Protein AF-A0A2E8XWN3-F1 (afdb_monomer)

Secondary structure (DSSP, 8-state):
-HHHHHHHHHHHHHHHHHHHHHHHHHHHHHHHHHHHHHHHHHHHHHHHTTSEEEETTTEEEEE-SSEEEEE-SSEEEEEESS-TTSEEEEEE-

Mean predicted aligned error: 12.02 Å

Solvent-accessible surface area (backbone atoms only — not comparable to full-atom values): 5096 Å² total; per-residue (Å²): 110,72,68,60,50,52,52,51,53,50,52,52,51,53,52,51,51,50,52,53,51,50,51,52,53,50,52,52,51,53,47,52,53,51,52,52,51,51,50,51,54,51,52,53,49,31,39,75,73,68,30,33,47,80,48,91,88,65,32,37,39,38,52,54,98,60,34,35,36,40,34,46,90,59,38,37,39,34,26,34,62,91,45,70,91,44,77,76,42,78,46,77,117

pLDDT: mean 80.8, std 7.74, range [63.97, 94.5]

Structure (mmCIF, N/CA/C/O backbone):
data_AF-A0A2E8XWN3-F1
#
_entry.id   AF-A0A2E8XWN3-F1
#
loop_
_atom_site.group_PDB
_atom_site.id
_atom_site.type_symbol
_atom_site.label_atom_id
_atom_site.label_alt_id
_atom_site.label_comp_id
_atom_site.label_asym_id
_atom_site.label_entity_id
_atom_site.label_seq_id
_atom_site.pdbx_PDB_ins_code
_atom_site.Cartn_x
_atom_site.Cartn_y
_atom_site.Cartn_z
_atom_site.occupancy
_atom_site.B_iso_or_equiv
_atom_site.auth_seq_id
_atom_site.auth_comp_id
_atom_site.auth_asym_id
_atom_site.auth_atom_id
_atom_site.pdbx_PDB_model_num
ATOM 1 N N . MET A 1 1 ? 27.406 0.401 -48.093 1.00 66.62 1 MET A N 1
ATOM 2 C CA . MET A 1 1 ? 26.977 1.617 -47.357 1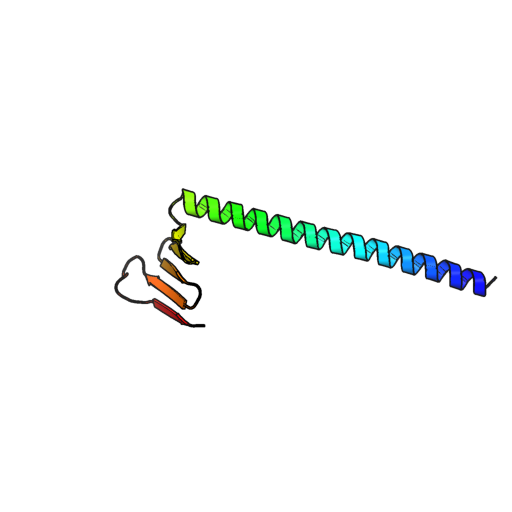.00 66.62 1 MET A CA 1
ATOM 3 C C . MET A 1 1 ? 25.586 1.521 -46.726 1.00 66.62 1 MET A C 1
ATOM 5 O O . MET A 1 1 ? 25.460 1.827 -45.548 1.00 66.62 1 MET A O 1
ATOM 9 N N . TYR A 1 2 ? 24.528 1.145 -47.460 1.00 81.88 2 TYR A N 1
ATOM 10 C CA . TYR A 1 2 ? 23.158 1.134 -46.910 1.00 81.88 2 TYR A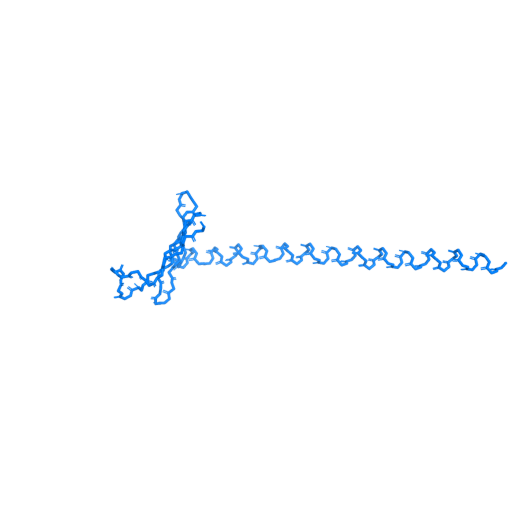 CA 1
ATOM 11 C C . TYR A 1 2 ? 22.948 0.080 -45.806 1.00 81.88 2 TYR A C 1
ATOM 13 O O . TYR A 1 2 ? 22.290 0.338 -44.801 1.00 81.88 2 TYR A O 1
ATOM 21 N N . ARG A 1 3 ? 23.564 -1.099 -45.954 1.00 84.06 3 ARG A N 1
ATOM 22 C CA . ARG A 1 3 ? 23.479 -2.187 -44.970 1.00 84.06 3 ARG A CA 1
ATOM 23 C C . ARG A 1 3 ? 24.191 -1.828 -43.664 1.00 84.06 3 ARG A C 1
ATOM 25 O O . ARG A 1 3 ? 23.658 -2.080 -42.591 1.00 84.06 3 ARG A O 1
ATOM 32 N N . GLU A 1 4 ? 25.360 -1.205 -43.755 1.00 85.69 4 GLU A N 1
ATOM 33 C CA . GLU A 1 4 ? 26.137 -0.733 -42.607 1.00 85.69 4 GLU A CA 1
ATOM 34 C C . GLU A 1 4 ? 25.410 0.404 -41.876 1.00 85.69 4 GLU A C 1
ATOM 36 O O . GLU A 1 4 ? 25.406 0.433 -40.648 1.00 85.69 4 GLU A O 1
ATOM 41 N N . PHE A 1 5 ? 24.722 1.285 -42.611 1.00 89.69 5 PHE A N 1
ATOM 42 C CA . PHE A 1 5 ? 23.893 2.341 -42.028 1.00 89.69 5 PHE A CA 1
ATOM 43 C C . PHE A 1 5 ? 22.697 1.782 -41.242 1.00 89.69 5 PHE A C 1
ATOM 45 O O . PHE A 1 5 ? 22.449 2.225 -40.123 1.00 89.69 5 PHE A O 1
ATOM 52 N N . ILE A 1 6 ? 22.000 0.772 -41.777 1.00 88.44 6 ILE A N 1
ATOM 53 C CA . ILE A 1 6 ? 20.898 0.094 -41.069 1.00 88.44 6 ILE A CA 1
ATOM 54 C C . ILE A 1 6 ? 21.398 -0.581 -39.790 1.00 88.44 6 ILE A C 1
ATOM 56 O O . ILE A 1 6 ? 20.756 -0.487 -38.744 1.00 88.44 6 ILE A O 1
ATOM 60 N N . ILE A 1 7 ? 22.551 -1.253 -39.858 1.00 89.44 7 ILE A N 1
ATOM 61 C CA . ILE A 1 7 ? 23.149 -1.904 -38.688 1.00 89.44 7 ILE A CA 1
ATOM 62 C C . ILE A 1 7 ? 23.481 -0.854 -37.621 1.00 89.44 7 ILE A C 1
ATOM 64 O O . ILE A 1 7 ? 23.110 -1.021 -36.461 1.00 89.44 7 ILE A O 1
ATOM 68 N N . LEU A 1 8 ? 24.110 0.257 -38.012 1.00 92.25 8 LEU A N 1
ATOM 69 C CA . LEU A 1 8 ? 24.466 1.331 -37.089 1.00 92.25 8 LEU A CA 1
ATOM 70 C C . LEU A 1 8 ? 23.224 1.982 -36.460 1.00 92.25 8 LEU A C 1
ATOM 72 O O . LEU A 1 8 ? 23.175 2.148 -35.242 1.00 92.25 8 LEU A O 1
ATOM 76 N N . SER A 1 9 ? 22.200 2.307 -37.257 1.00 90.75 9 SER A N 1
ATOM 77 C CA . SER A 1 9 ? 20.981 2.931 -36.732 1.00 90.75 9 SER A CA 1
ATOM 78 C C . SER A 1 9 ? 20.229 1.990 -35.790 1.00 90.75 9 SER A C 1
ATOM 80 O O . SER A 1 9 ? 19.720 2.432 -34.764 1.00 90.75 9 SER A O 1
ATOM 82 N N . SER A 1 10 ? 20.200 0.689 -36.091 1.00 89.50 10 SER A N 1
ATOM 83 C CA . SER A 1 10 ? 19.574 -0.319 -35.234 1.00 89.50 10 SER A CA 1
ATOM 84 C C . SER A 1 10 ? 20.264 -0.412 -33.870 1.00 89.50 10 SER A C 1
ATOM 86 O O . SER A 1 10 ? 19.591 -0.375 -32.840 1.00 89.50 10 SER A O 1
ATOM 88 N N . VAL A 1 11 ? 21.601 -0.437 -33.842 1.00 92.06 11 VAL A N 1
ATOM 89 C CA . VAL A 1 11 ? 22.373 -0.459 -32.588 1.00 92.06 11 VAL A CA 1
ATOM 90 C C . VAL A 1 11 ? 22.144 0.817 -31.772 1.00 92.06 11 VAL A C 1
ATOM 92 O O . VAL A 1 11 ? 21.952 0.750 -30.557 1.00 92.06 11 VAL A O 1
ATOM 95 N N . ILE A 1 12 ? 22.098 1.982 -32.422 1.00 94.12 12 ILE A N 1
ATOM 96 C CA . ILE A 1 12 ? 21.835 3.256 -31.737 1.00 94.12 12 ILE A CA 1
ATOM 97 C C . ILE A 1 12 ? 20.431 3.261 -31.120 1.00 94.12 12 ILE A C 1
ATOM 99 O O . ILE A 1 12 ? 20.274 3.609 -29.953 1.00 94.12 12 ILE A O 1
ATOM 103 N N . VAL A 1 13 ? 19.409 2.820 -31.855 1.00 93.81 13 VAL A N 1
ATOM 104 C CA . VAL A 1 13 ? 18.033 2.766 -31.336 1.00 93.81 13 VAL A CA 1
ATOM 105 C C . VAL A 1 13 ? 17.920 1.786 -30.165 1.00 93.81 13 VAL A C 1
ATOM 107 O O . VAL A 1 13 ? 17.313 2.119 -29.147 1.00 93.81 13 VAL A O 1
ATOM 110 N N . LEU A 1 14 ? 18.546 0.609 -30.261 1.00 92.31 14 LEU A N 1
ATOM 111 C CA . LEU A 1 14 ? 18.538 -0.387 -29.186 1.00 92.31 14 LEU A CA 1
ATOM 112 C C . LEU A 1 14 ? 19.240 0.116 -27.919 1.00 92.31 14 LEU A C 1
ATOM 114 O O . LEU A 1 14 ? 18.735 -0.085 -26.813 1.00 92.31 14 LEU A O 1
ATOM 118 N N . THR A 1 15 ? 20.377 0.797 -28.062 1.00 92.19 15 THR A N 1
ATOM 119 C CA . THR A 1 15 ? 21.107 1.358 -26.914 1.00 92.19 15 THR A CA 1
ATOM 120 C C . THR A 1 15 ? 20.343 2.510 -26.263 1.00 92.19 15 THR A C 1
ATOM 122 O O . THR A 1 15 ? 20.267 2.562 -25.032 1.00 92.19 15 THR A O 1
ATOM 125 N N . LEU A 1 16 ? 19.697 3.382 -27.048 1.00 93.00 16 LEU A N 1
ATOM 126 C CA . LEU A 1 16 ? 18.833 4.438 -26.512 1.00 93.00 16 LEU A CA 1
ATOM 127 C C . LEU A 1 16 ? 17.644 3.851 -25.745 1.00 93.00 16 LEU A C 1
ATOM 129 O O . LEU A 1 16 ? 17.363 4.267 -24.620 1.00 93.00 16 LEU A O 1
ATOM 133 N N . PHE A 1 17 ? 16.982 2.850 -26.332 1.00 94.50 17 PHE A N 1
ATOM 134 C CA . PHE A 1 17 ? 15.850 2.170 -25.713 1.00 94.50 17 PHE A CA 1
ATOM 135 C C . PHE A 1 17 ? 16.245 1.527 -24.381 1.00 94.50 17 PHE A C 1
ATOM 137 O O . PHE A 1 17 ? 15.596 1.773 -23.367 1.00 94.50 17 PHE A O 1
ATOM 144 N N . MET A 1 18 ? 17.348 0.771 -24.354 1.00 93.50 18 MET A N 1
ATOM 145 C CA . MET A 1 18 ? 17.856 0.155 -23.124 1.00 93.50 18 MET A CA 1
ATOM 146 C C . MET A 1 18 ? 18.230 1.195 -22.064 1.00 93.50 18 MET A C 1
ATOM 148 O O . MET A 1 18 ? 17.943 0.999 -20.884 1.00 93.50 18 MET A O 1
ATOM 152 N N . THR A 1 19 ? 18.819 2.322 -22.468 1.00 93.12 19 THR A N 1
ATOM 153 C CA . THR A 1 19 ? 19.196 3.405 -21.546 1.00 93.12 19 THR A CA 1
ATOM 154 C C . THR A 1 19 ? 17.966 4.031 -20.888 1.00 93.12 19 THR A C 1
ATOM 156 O O . THR A 1 19 ? 17.919 4.164 -19.664 1.00 93.12 19 THR A O 1
ATOM 159 N N . ILE A 1 20 ? 16.943 4.369 -21.679 1.00 92.25 20 ILE A N 1
ATOM 160 C CA . ILE A 1 20 ? 15.687 4.938 -21.169 1.00 92.25 20 ILE A CA 1
ATOM 161 C C . ILE A 1 20 ? 14.958 3.915 -20.294 1.00 92.25 20 ILE A C 1
ATOM 163 O O . ILE A 1 20 ? 14.524 4.245 -19.192 1.00 92.25 20 ILE A O 1
ATOM 167 N N . HIS A 1 21 ? 14.863 2.665 -20.748 1.00 92.69 21 HIS A N 1
ATOM 168 C CA . HIS A 1 21 ? 14.220 1.592 -20.000 1.00 92.69 21 HIS A CA 1
ATOM 169 C C . HIS A 1 21 ? 14.873 1.384 -18.627 1.00 92.69 21 HIS A C 1
ATOM 171 O O . HIS A 1 21 ? 14.179 1.337 -17.610 1.00 92.69 21 HIS A O 1
ATOM 177 N N . ASN A 1 22 ? 16.205 1.311 -18.572 1.00 91.44 22 ASN A N 1
ATOM 178 C CA . ASN A 1 22 ? 16.928 1.109 -17.318 1.00 91.44 22 ASN A CA 1
ATOM 179 C C . ASN A 1 22 ? 16.773 2.299 -16.370 1.00 91.44 22 ASN A C 1
ATOM 181 O O . ASN A 1 22 ? 16.529 2.091 -15.181 1.00 91.44 22 ASN A O 1
ATOM 185 N N . LYS A 1 23 ? 16.827 3.530 -16.893 1.00 92.06 23 LYS A N 1
ATOM 186 C CA . LYS A 1 23 ? 16.567 4.737 -16.101 1.00 92.06 23 LYS A CA 1
ATOM 187 C C . LYS A 1 23 ? 15.155 4.723 -15.513 1.00 92.06 23 LYS A C 1
ATOM 189 O O . LYS A 1 23 ? 14.992 4.928 -14.316 1.00 92.06 23 LYS A O 1
ATOM 194 N N . ASN A 1 24 ? 14.143 4.403 -16.318 1.00 89.44 2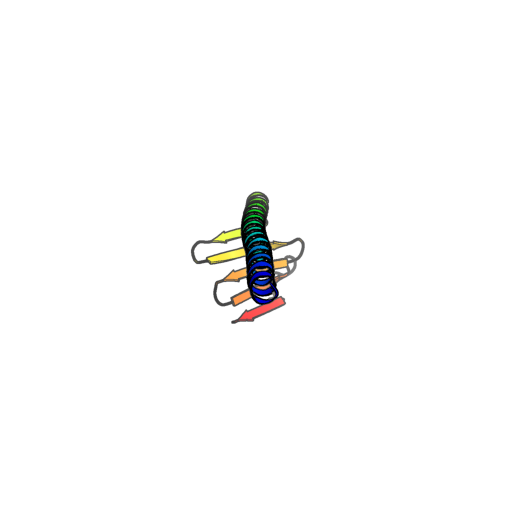4 ASN A N 1
ATOM 195 C CA . ASN A 1 24 ? 12.756 4.338 -15.855 1.00 89.44 24 ASN A CA 1
ATOM 196 C C . ASN A 1 24 ? 12.556 3.245 -14.800 1.00 89.44 24 ASN A C 1
ATOM 198 O O . ASN A 1 24 ? 11.899 3.476 -13.788 1.00 89.44 24 ASN A O 1
ATOM 202 N N . LYS A 1 25 ? 13.155 2.065 -14.995 1.00 89.94 25 LYS A N 1
ATOM 203 C CA . LYS A 1 25 ? 13.110 0.980 -14.008 1.00 89.94 25 LYS A CA 1
ATOM 204 C C . LYS A 1 25 ? 13.712 1.416 -12.669 1.00 89.94 25 LYS A C 1
ATOM 206 O O . LYS A 1 25 ? 13.138 1.120 -11.623 1.00 89.94 25 LYS A O 1
ATOM 211 N N . GLN A 1 26 ? 14.833 2.133 -12.703 1.00 87.06 26 GLN A N 1
ATOM 212 C CA . GLN A 1 26 ? 15.489 2.653 -11.506 1.00 87.06 26 GLN A CA 1
ATOM 213 C C . GLN A 1 26 ? 14.643 3.727 -10.807 1.00 87.06 26 GLN A C 1
ATOM 215 O O . GLN A 1 26 ? 14.489 3.679 -9.590 1.00 87.06 26 GLN A O 1
ATOM 220 N N . GLU A 1 27 ? 14.038 4.651 -11.556 1.00 83.56 27 GLU A N 1
ATOM 221 C CA . GLU A 1 27 ? 13.120 5.659 -11.006 1.00 83.56 27 GLU A CA 1
ATOM 222 C C . GLU A 1 27 ? 11.893 5.018 -10.341 1.00 83.56 27 GLU A C 1
ATOM 224 O O . GLU A 1 27 ? 11.510 5.413 -9.242 1.00 83.56 27 GLU A O 1
ATOM 229 N N . ILE A 1 28 ? 11.318 3.972 -10.943 1.00 85.88 28 ILE A N 1
ATOM 230 C CA . ILE A 1 28 ? 10.203 3.220 -10.345 1.00 85.88 28 ILE A CA 1
ATOM 231 C C . ILE A 1 28 ? 10.639 2.544 -9.040 1.00 85.88 28 ILE A C 1
ATOM 233 O O . ILE A 1 28 ? 9.928 2.615 -8.039 1.00 85.88 28 ILE A O 1
ATOM 237 N N . GLN A 1 29 ? 11.813 1.910 -9.019 1.00 84.62 29 GLN A N 1
ATOM 238 C CA . GLN A 1 29 ? 12.346 1.295 -7.800 1.00 84.62 29 GLN A CA 1
ATOM 239 C C . GLN A 1 29 ? 12.577 2.336 -6.700 1.00 84.62 29 GLN A C 1
ATOM 241 O O . GLN A 1 29 ? 12.139 2.131 -5.571 1.00 84.62 29 GLN A O 1
ATOM 246 N N . ASN A 1 30 ? 13.186 3.473 -7.040 1.00 83.25 30 ASN A N 1
ATOM 247 C CA . ASN A 1 30 ? 13.411 4.581 -6.114 1.00 83.25 30 ASN A CA 1
ATOM 248 C C . ASN A 1 30 ? 12.099 5.210 -5.619 1.00 83.25 30 ASN A C 1
ATOM 250 O O . ASN A 1 30 ? 12.005 5.643 -4.473 1.00 83.25 30 ASN A O 1
ATOM 254 N N . SER A 1 31 ? 11.074 5.274 -6.468 1.00 76.56 31 SER A N 1
ATOM 255 C CA . SER A 1 31 ? 9.743 5.743 -6.083 1.00 76.56 31 SER A CA 1
ATOM 256 C C . SER A 1 31 ? 9.100 4.791 -5.076 1.00 76.56 31 SER A C 1
ATOM 258 O O . SER A 1 31 ? 8.635 5.232 -4.026 1.00 76.56 31 SER A O 1
ATOM 260 N N . ASN A 1 32 ? 9.160 3.482 -5.333 1.00 73.31 32 ASN A N 1
ATOM 261 C CA . ASN A 1 32 ? 8.618 2.469 -4.430 1.00 73.31 32 ASN A CA 1
ATOM 262 C C . ASN A 1 32 ? 9.312 2.477 -3.063 1.00 73.31 32 ASN A C 1
ATOM 264 O O . ASN A 1 32 ? 8.630 2.394 -2.043 1.00 73.31 32 ASN A O 1
ATOM 268 N N . THR A 1 33 ? 10.640 2.626 -3.024 1.00 77.88 33 THR A N 1
ATOM 269 C CA . THR A 1 33 ? 11.381 2.722 -1.756 1.00 77.88 33 THR A CA 1
ATOM 270 C C . THR A 1 33 ? 11.070 4.014 -1.004 1.00 77.88 33 THR A C 1
ATOM 272 O O . THR A 1 33 ? 10.896 3.997 0.211 1.00 77.88 33 THR A O 1
ATOM 275 N N . ARG A 1 34 ? 10.925 5.149 -1.696 1.00 77.75 34 ARG A N 1
ATOM 276 C CA . ARG A 1 34 ? 10.498 6.405 -1.054 1.00 77.75 34 ARG A CA 1
ATOM 277 C C . ARG A 1 34 ? 9.083 6.310 -0.492 1.00 77.75 34 ARG A C 1
ATOM 279 O O . ARG A 1 34 ? 8.848 6.780 0.616 1.00 77.75 34 ARG A O 1
ATOM 286 N N . LEU A 1 35 ? 8.159 5.685 -1.220 1.00 74.25 35 LEU A N 1
ATOM 287 C CA . LEU A 1 35 ? 6.787 5.466 -0.759 1.00 74.25 35 LEU A CA 1
ATOM 288 C C . LEU A 1 35 ? 6.733 4.532 0.454 1.00 74.25 35 LEU A C 1
ATOM 290 O O . LEU A 1 35 ? 5.962 4.792 1.375 1.00 74.25 35 LEU A O 1
ATOM 294 N N . SER A 1 36 ? 7.544 3.469 0.488 1.00 72.38 36 SER A N 1
ATOM 295 C CA . SER A 1 36 ? 7.607 2.592 1.662 1.00 72.38 36 SER A CA 1
ATOM 296 C C . SER A 1 36 ? 8.144 3.331 2.885 1.00 72.38 36 SER A C 1
ATOM 298 O O . SER A 1 36 ? 7.540 3.239 3.947 1.00 72.38 36 SER A O 1
ATOM 300 N N . ILE A 1 37 ? 9.203 4.132 2.719 1.00 75.44 37 ILE A N 1
ATOM 301 C CA . ILE A 1 37 ? 9.763 4.958 3.799 1.00 75.44 37 ILE A CA 1
ATOM 302 C C . ILE A 1 37 ? 8.733 5.986 4.288 1.00 75.44 37 ILE A C 1
ATOM 304 O O . ILE A 1 37 ? 8.560 6.161 5.488 1.00 75.44 37 ILE A O 1
ATOM 308 N N . GLN A 1 38 ? 8.007 6.653 3.385 1.00 70.19 38 GLN A N 1
ATOM 309 C CA . GLN A 1 38 ? 6.958 7.602 3.775 1.00 70.19 38 GLN A CA 1
ATOM 310 C C . GLN A 1 38 ? 5.830 6.936 4.568 1.00 70.19 38 GLN A C 1
ATOM 312 O O . GLN A 1 38 ? 5.359 7.513 5.546 1.00 70.19 38 GLN A O 1
ATOM 317 N N . ARG A 1 39 ? 5.409 5.728 4.172 1.00 73.94 39 ARG A N 1
ATOM 318 C CA . ARG A 1 39 ? 4.406 4.951 4.915 1.00 73.94 39 ARG A CA 1
ATOM 319 C C . ARG A 1 39 ? 4.904 4.579 6.303 1.00 73.94 39 ARG A C 1
ATOM 321 O O . ARG A 1 39 ? 4.168 4.760 7.260 1.00 73.94 39 ARG A O 1
ATOM 328 N N . GLU A 1 40 ? 6.143 4.113 6.408 1.00 71.19 40 GLU A N 1
ATOM 329 C CA . GLU A 1 40 ? 6.758 3.762 7.688 1.00 71.19 40 GLU A CA 1
ATOM 330 C C . GLU A 1 40 ? 6.828 4.975 8.622 1.00 71.19 40 GLU A C 1
ATOM 332 O O . GLU A 1 40 ? 6.356 4.903 9.750 1.00 71.19 40 GLU A O 1
ATOM 337 N N . VAL A 1 41 ? 7.299 6.123 8.126 1.00 74.56 41 VAL A N 1
ATOM 338 C CA . VAL A 1 41 ? 7.342 7.375 8.899 1.00 74.56 41 VAL A CA 1
ATOM 339 C C . VAL A 1 41 ? 5.942 7.811 9.338 1.00 74.56 41 VAL A C 1
ATOM 341 O O . VAL A 1 41 ? 5.760 8.234 10.477 1.00 74.56 41 VAL A O 1
ATOM 344 N N . GLN A 1 42 ? 4.944 7.706 8.458 1.00 68.25 42 GLN A N 1
ATOM 345 C CA . GLN A 1 42 ? 3.564 8.055 8.789 1.00 68.25 42 GLN A CA 1
ATOM 346 C C . GLN A 1 42 ? 2.975 7.118 9.852 1.00 68.25 42 GLN A C 1
ATOM 348 O O . GLN A 1 42 ? 2.329 7.592 10.784 1.00 68.25 42 GLN A O 1
ATOM 353 N N . GLU A 1 43 ? 3.209 5.810 9.743 1.00 72.31 43 GLU A N 1
ATOM 354 C CA . GLU A 1 43 ? 2.803 4.843 10.766 1.00 72.31 43 GLU A CA 1
ATOM 355 C C . GLU A 1 43 ? 3.461 5.152 12.115 1.00 72.31 43 GLU A C 1
ATOM 357 O O . GLU A 1 43 ? 2.776 5.167 13.135 1.00 72.31 43 GLU A O 1
ATOM 362 N N . ASP A 1 44 ? 4.755 5.470 12.118 1.00 71.81 44 ASP A N 1
ATOM 363 C CA . ASP A 1 44 ? 5.511 5.816 13.323 1.00 71.81 44 ASP A CA 1
ATOM 364 C C . ASP A 1 44 ? 4.976 7.078 14.013 1.00 71.81 44 ASP A C 1
ATOM 366 O O . ASP A 1 44 ? 4.870 7.128 15.241 1.00 71.81 44 ASP A O 1
ATOM 370 N N . ILE A 1 45 ? 4.611 8.102 13.233 1.00 73.00 45 ILE A N 1
ATOM 371 C CA . ILE A 1 45 ? 3.991 9.331 13.749 1.00 73.00 45 ILE A CA 1
ATOM 372 C C . ILE A 1 45 ? 2.639 9.008 14.386 1.00 73.00 45 ILE A C 1
ATOM 374 O O . ILE A 1 45 ? 2.398 9.390 15.530 1.00 73.00 45 ILE A O 1
ATOM 378 N N . LEU A 1 46 ? 1.786 8.244 13.698 1.00 71.81 46 LEU A N 1
ATOM 379 C CA . LEU A 1 46 ? 0.473 7.872 14.224 1.00 71.81 46 LEU A CA 1
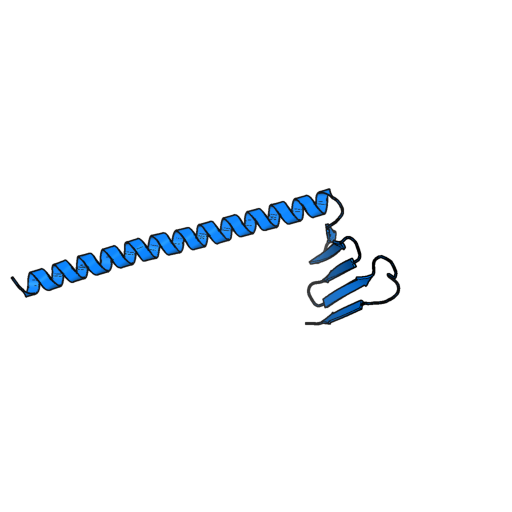ATOM 380 C C . LEU A 1 46 ? 0.584 7.018 15.497 1.00 71.81 46 LEU A C 1
ATOM 382 O O . LEU A 1 46 ? -0.237 7.171 16.401 1.00 71.81 46 LEU A O 1
ATOM 386 N N . ILE A 1 47 ? 1.600 6.154 15.603 1.00 75.19 47 ILE A N 1
ATOM 387 C CA . ILE A 1 47 ? 1.881 5.391 16.827 1.00 75.19 47 ILE A CA 1
ATOM 388 C C . ILE A 1 47 ? 2.304 6.323 17.966 1.00 75.19 47 ILE A C 1
ATOM 390 O O . ILE A 1 47 ? 1.771 6.218 19.070 1.00 75.19 47 ILE A O 1
ATOM 394 N N . LYS A 1 48 ? 3.219 7.267 17.706 1.00 71.00 48 LYS A N 1
ATOM 395 C CA . LYS A 1 48 ? 3.678 8.248 18.707 1.00 71.00 48 LYS A CA 1
ATOM 396 C C . LYS A 1 48 ? 2.557 9.155 19.207 1.00 71.00 48 LYS A C 1
ATOM 398 O O . LYS A 1 48 ? 2.528 9.483 20.388 1.00 71.00 48 LYS A O 1
ATOM 403 N N . GLU A 1 49 ? 1.632 9.535 18.333 1.00 72.81 49 GLU A N 1
ATOM 404 C CA . GLU A 1 49 ? 0.460 10.347 18.679 1.00 72.81 49 GLU A CA 1
ATOM 405 C C . GLU A 1 49 ? -0.648 9.545 19.388 1.00 72.81 49 GLU A C 1
ATOM 407 O O . GLU A 1 49 ? -1.639 10.121 19.834 1.00 72.81 49 GLU A O 1
ATOM 412 N N . GLY A 1 50 ? -0.510 8.217 19.498 1.00 70.12 50 GLY A N 1
ATOM 413 C CA . GLY A 1 50 ? -1.545 7.335 20.050 1.00 70.12 50 GLY A CA 1
ATOM 414 C C . GLY A 1 50 ? -2.763 7.164 19.133 1.00 70.12 50 GLY A C 1
ATOM 415 O O . GLY A 1 50 ? -3.798 6.650 19.563 1.00 70.12 50 GLY A O 1
ATOM 416 N N . ASN A 1 51 ? -2.642 7.585 17.872 1.00 76.69 51 ASN A N 1
ATOM 417 C CA . ASN A 1 51 ? -3.662 7.472 16.834 1.00 76.69 51 ASN A CA 1
ATOM 418 C C . ASN A 1 51 ? -3.608 6.117 16.110 1.00 76.69 51 ASN A C 1
ATOM 420 O O . ASN A 1 51 ? -4.588 5.730 15.481 1.00 76.69 51 ASN A O 1
ATOM 424 N N . LEU A 1 52 ? -2.505 5.371 16.210 1.00 74.19 52 LEU A N 1
ATOM 425 C CA . LEU A 1 52 ? -2.368 4.008 15.696 1.00 74.19 52 LEU A CA 1
ATOM 426 C C . LEU A 1 52 ? -1.776 3.093 16.775 1.00 74.19 52 LEU A C 1
ATOM 428 O O . LEU A 1 52 ? -0.722 3.374 17.329 1.00 74.19 52 LEU A O 1
ATOM 432 N N . MET A 1 53 ? -2.417 1.962 17.048 1.00 78.00 53 MET A N 1
ATOM 433 C CA . MET A 1 53 ? -1.900 0.929 17.943 1.00 78.00 53 MET A CA 1
ATOM 434 C C . MET A 1 53 ? -1.870 -0.406 17.203 1.00 78.00 53 MET A C 1
ATOM 436 O O . MET A 1 53 ? -2.904 -0.907 16.758 1.00 78.00 53 MET A O 1
ATOM 440 N N . LYS A 1 54 ? -0.677 -0.987 17.051 1.00 73.00 54 LYS A N 1
ATOM 441 C CA . LYS A 1 54 ? -0.507 -2.343 16.516 1.00 73.00 54 LYS A CA 1
ATOM 442 C C . LYS A 1 54 ? -0.470 -3.331 17.679 1.00 73.00 54 LYS A C 1
ATOM 444 O O . LYS A 1 54 ? 0.348 -3.179 18.583 1.00 73.00 54 LYS A O 1
ATOM 449 N N . LEU A 1 55 ? -1.343 -4.333 17.653 1.00 71.94 55 LEU A N 1
ATOM 450 C CA . LEU A 1 55 ? -1.312 -5.454 18.590 1.00 71.94 55 LEU A CA 1
ATOM 451 C C . LEU A 1 55 ? -0.652 -6.672 17.933 1.00 71.94 55 LEU A C 1
ATOM 453 O O . LEU A 1 55 ? -0.669 -6.837 16.709 1.00 71.94 55 LEU A O 1
ATOM 457 N N . ASN A 1 56 ? -0.078 -7.549 18.759 1.00 67.44 56 ASN A N 1
ATOM 458 C CA . ASN A 1 56 ? 0.465 -8.824 18.292 1.00 67.44 56 ASN A CA 1
ATOM 459 C C . ASN A 1 56 ? -0.631 -9.637 17.580 1.00 67.44 56 ASN A C 1
ATOM 461 O O . ASN A 1 56 ? -1.743 -9.752 18.088 1.00 67.44 56 ASN A O 1
ATOM 465 N N . GLY A 1 57 ? -0.310 -10.193 16.406 1.00 66.62 57 GLY A N 1
ATOM 466 C CA . GLY A 1 57 ? -1.261 -10.951 15.577 1.00 66.62 57 GLY A CA 1
ATOM 467 C C . GLY A 1 57 ? -1.797 -10.216 14.341 1.00 66.62 57 GLY A C 1
ATOM 468 O O . GLY A 1 57 ? -2.677 -10.738 13.668 1.00 66.62 57 GLY A O 1
ATOM 469 N N . GLY A 1 58 ? -1.266 -9.032 14.010 1.00 71.69 58 GLY A N 1
ATOM 470 C CA . GLY A 1 58 ? -1.645 -8.295 12.793 1.00 71.69 58 GLY A CA 1
ATOM 471 C C . GLY A 1 58 ? -2.910 -7.447 12.937 1.00 71.69 58 GLY A C 1
ATOM 472 O O . GLY A 1 58 ? -3.434 -6.965 11.936 1.00 71.69 58 GLY A O 1
ATOM 473 N N . ILE A 1 59 ? -3.381 -7.247 14.171 1.00 74.38 59 ILE A N 1
ATOM 474 C CA . ILE A 1 59 ? -4.524 -6.386 14.471 1.00 74.38 59 ILE A CA 1
ATOM 475 C C . ILE A 1 59 ? -4.029 -4.944 14.626 1.00 74.38 59 ILE A C 1
ATOM 477 O O . ILE A 1 59 ? -3.078 -4.677 15.365 1.00 74.38 59 ILE A O 1
ATOM 481 N N . THR A 1 60 ? -4.674 -4.003 13.943 1.00 80.12 60 THR A N 1
ATOM 482 C CA . THR A 1 60 ? -4.357 -2.573 14.009 1.00 80.12 60 THR A CA 1
ATOM 483 C C . THR A 1 60 ? -5.575 -1.765 14.428 1.00 80.12 60 THR A C 1
ATOM 485 O O . THR A 1 60 ? -6.664 -1.933 13.885 1.00 80.12 60 THR A O 1
ATOM 488 N N . PHE A 1 61 ? -5.376 -0.873 15.393 1.00 80.06 61 PHE A N 1
ATOM 489 C CA . PHE A 1 61 ? -6.374 0.069 15.879 1.00 80.06 61 PHE A CA 1
ATOM 490 C C . PHE A 1 61 ? -5.975 1.456 15.416 1.00 80.06 61 PHE A C 1
ATOM 492 O O . PHE A 1 61 ? -4.929 1.952 15.818 1.00 80.06 61 PHE A O 1
ATOM 499 N N . THR A 1 62 ? -6.788 2.083 14.578 1.00 81.69 62 THR A N 1
ATOM 500 C CA . THR A 1 62 ? -6.594 3.475 14.173 1.00 81.69 62 THR A CA 1
ATOM 501 C C . THR A 1 62 ? -7.699 4.325 14.774 1.00 81.69 62 THR A C 1
ATOM 503 O O . THR A 1 62 ? -8.881 4.055 14.562 1.00 81.69 62 THR A O 1
ATOM 506 N N . LYS A 1 63 ? -7.322 5.361 15.512 1.00 77.06 63 LYS A N 1
ATOM 507 C CA . LYS A 1 63 ? -8.222 6.360 16.070 1.00 77.06 63 LYS A CA 1
ATOM 508 C C . LYS A 1 63 ? -8.117 7.626 15.227 1.00 77.06 63 LYS A C 1
ATOM 510 O O . LYS A 1 63 ? -7.058 8.236 15.141 1.00 77.06 63 LYS A O 1
ATOM 515 N N . ASN A 1 64 ? -9.225 8.000 14.604 1.00 75.00 64 ASN A N 1
ATOM 516 C CA . ASN A 1 64 ? -9.402 9.273 13.914 1.00 75.00 64 ASN A CA 1
ATOM 517 C C . ASN A 1 64 ? -10.362 10.155 14.743 1.00 75.00 64 ASN A C 1
ATOM 519 O O . ASN A 1 64 ? -10.918 9.692 15.742 1.00 75.00 64 ASN A O 1
ATOM 523 N N . GLU A 1 65 ? -10.562 11.420 14.371 1.00 75.56 65 GLU A N 1
ATOM 524 C CA . GLU A 1 65 ? -11.313 12.395 15.176 1.00 75.56 65 GLU A CA 1
ATOM 525 C C . GLU A 1 65 ? -12.690 11.881 15.622 1.00 75.56 65 GLU A C 1
ATOM 527 O O . GLU A 1 65 ? -13.005 11.992 16.811 1.00 75.56 65 GLU A O 1
ATOM 532 N N . ASN A 1 66 ? -13.427 11.223 14.716 1.00 81.12 66 ASN A N 1
ATOM 533 C CA . ASN A 1 66 ? -14.780 10.697 14.948 1.00 81.12 66 ASN A CA 1
ATOM 534 C C . ASN A 1 66 ? -14.905 9.171 14.813 1.00 81.12 66 ASN A C 1
ATOM 536 O O . ASN A 1 66 ? -15.963 8.626 15.098 1.00 81.12 66 ASN A O 1
ATOM 540 N N . LEU A 1 67 ? -13.858 8.466 14.373 1.00 81.25 67 LEU A N 1
ATOM 541 C CA . LEU A 1 67 ? -13.945 7.041 14.036 1.00 81.25 67 LEU A CA 1
ATOM 542 C C . LEU A 1 67 ? -12.875 6.220 14.746 1.00 81.25 67 LEU A C 1
ATOM 544 O O . LEU A 1 67 ? -11.729 6.654 14.886 1.00 81.25 67 LEU A O 1
ATOM 548 N N . ILE A 1 68 ? -13.240 4.999 15.118 1.00 82.25 68 ILE A N 1
ATOM 549 C CA . ILE A 1 68 ? -12.312 3.960 15.558 1.00 82.25 68 ILE A CA 1
ATOM 550 C C . ILE A 1 68 ? -12.344 2.856 14.506 1.00 82.25 68 ILE A C 1
ATOM 552 O O . ILE A 1 68 ? -13.393 2.288 14.218 1.00 82.25 68 ILE A O 1
ATOM 556 N N . ILE A 1 69 ? -11.190 2.568 13.913 1.00 83.12 69 ILE A N 1
ATOM 557 C CA . ILE A 1 69 ? -11.039 1.552 12.875 1.00 83.12 69 ILE A CA 1
ATOM 558 C C . ILE A 1 69 ? -10.200 0.418 13.450 1.00 83.12 69 ILE A C 1
ATOM 560 O O . ILE A 1 69 ? -9.050 0.631 13.833 1.00 83.12 69 ILE A O 1
ATOM 564 N N . ILE A 1 70 ? -10.762 -0.783 13.478 1.00 83.44 70 ILE A N 1
ATOM 565 C CA . ILE A 1 70 ? -10.091 -2.006 13.909 1.00 83.44 70 ILE A CA 1
ATOM 566 C C . ILE A 1 70 ? -9.925 -2.872 12.669 1.00 83.44 70 ILE A C 1
ATOM 568 O O . ILE A 1 70 ? -10.911 -3.263 12.051 1.00 83.44 70 ILE A O 1
ATOM 572 N N . LYS A 1 71 ? -8.689 -3.152 12.273 1.00 83.25 71 LYS A N 1
ATOM 573 C CA . LYS A 1 71 ? -8.403 -4.070 11.166 1.00 83.25 71 LYS A CA 1
ATOM 574 C C . LYS A 1 71 ? -7.698 -5.286 11.707 1.00 83.25 71 LYS A C 1
ATOM 576 O O . LYS A 1 71 ? -6.679 -5.131 12.375 1.00 83.25 71 LYS A O 1
ATOM 581 N N . ASP A 1 72 ? -8.193 -6.460 11.366 1.00 82.44 72 ASP A N 1
ATOM 582 C CA . ASP A 1 72 ? -7.450 -7.705 11.477 1.00 82.44 72 ASP A CA 1
ATOM 583 C C . ASP A 1 72 ? -7.139 -8.237 10.054 1.00 82.44 72 ASP A C 1
ATOM 585 O O . ASP A 1 72 ? -7.483 -7.590 9.055 1.00 82.44 72 ASP A O 1
ATOM 589 N N . PRO A 1 73 ? -6.434 -9.372 9.909 1.00 79.31 73 PRO A N 1
ATOM 590 C CA . PRO A 1 73 ? -6.114 -9.925 8.592 1.00 79.31 73 PRO A CA 1
ATO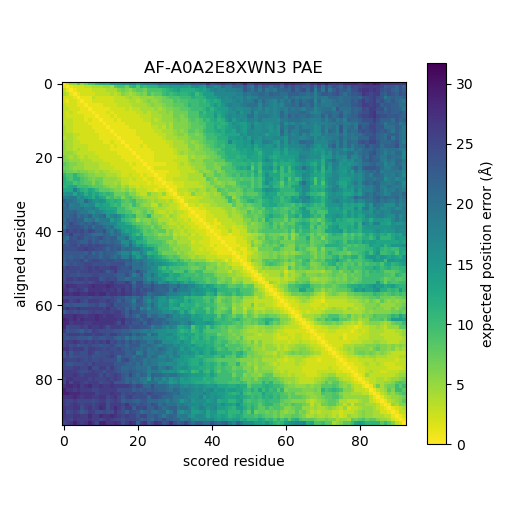M 591 C C . PRO A 1 73 ? -7.321 -10.333 7.721 1.00 79.31 73 PRO A C 1
ATOM 593 O O . PRO A 1 73 ? -7.163 -10.448 6.502 1.00 79.31 73 PRO A O 1
ATOM 596 N N . TYR A 1 74 ? -8.497 -10.556 8.310 1.00 83.44 74 TYR A N 1
ATOM 597 C CA . TYR A 1 74 ? -9.677 -11.158 7.674 1.00 83.44 74 TYR A CA 1
ATOM 598 C C . TYR A 1 74 ? -10.898 -10.229 7.631 1.00 83.44 74 TYR A C 1
ATOM 600 O O . TYR A 1 74 ? -11.814 -10.442 6.840 1.00 83.44 74 TYR A O 1
ATOM 608 N N . SER A 1 75 ? -10.908 -9.190 8.456 1.00 83.94 75 SER A N 1
ATOM 609 C CA . SER A 1 75 ? -12.050 -8.340 8.720 1.00 83.94 75 SER A CA 1
ATOM 610 C C . SER A 1 75 ? -11.629 -6.912 9.080 1.00 83.94 75 SER A C 1
ATOM 612 O O . SER A 1 75 ? -10.516 -6.617 9.527 1.00 83.94 75 SER A O 1
ATOM 614 N N . THR A 1 76 ? -12.528 -5.968 8.833 1.00 85.50 76 THR A N 1
ATOM 615 C CA . THR A 1 76 ? -12.383 -4.569 9.232 1.00 85.50 76 THR A CA 1
ATOM 616 C C . THR A 1 76 ? -13.663 -4.102 9.900 1.00 85.50 76 THR A C 1
ATOM 618 O O . THR A 1 76 ? -14.743 -4.192 9.319 1.00 85.50 76 THR A O 1
ATOM 621 N N . ILE A 1 77 ? -13.523 -3.562 11.105 1.00 84.06 77 ILE A N 1
ATOM 622 C CA . ILE A 1 77 ? -14.602 -2.997 11.909 1.00 84.06 77 ILE A CA 1
ATOM 623 C C . ILE A 1 77 ? -14.407 -1.485 11.976 1.00 84.06 77 ILE A C 1
ATOM 625 O O . ILE A 1 77 ? -13.315 -1.001 12.282 1.00 84.06 77 ILE A O 1
ATOM 629 N N . VAL A 1 78 ? -15.466 -0.732 11.701 1.00 83.75 78 VA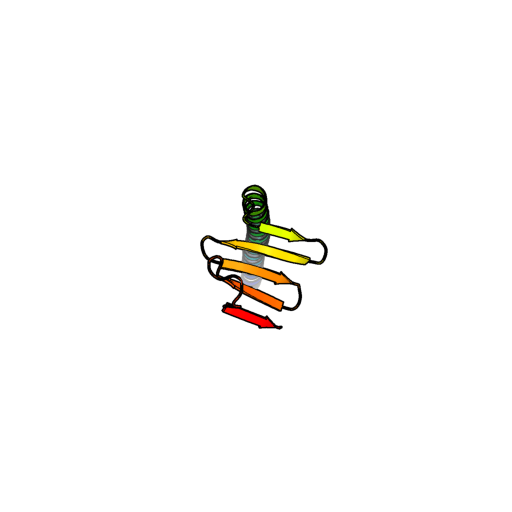L A N 1
ATOM 630 C CA . VAL A 1 78 ? -15.497 0.726 11.836 1.00 83.75 78 VAL A CA 1
ATOM 631 C C . VAL A 1 78 ? -16.571 1.090 12.849 1.00 83.75 78 VAL A C 1
ATOM 633 O O . VAL A 1 78 ? -17.730 0.706 12.698 1.00 83.75 78 VAL A O 1
ATOM 636 N N . LEU A 1 79 ? -16.177 1.836 13.874 1.00 85.06 79 LEU A N 1
ATOM 637 C CA . LEU A 1 79 ? -17.032 2.283 14.969 1.00 85.06 79 LEU A CA 1
ATOM 638 C C . LEU A 1 79 ? -17.063 3.811 15.015 1.00 85.06 79 LEU A C 1
ATOM 640 O O . LEU A 1 79 ? -16.060 4.464 14.705 1.00 85.06 79 LEU A O 1
ATOM 644 N N . ASP A 1 80 ? -18.183 4.373 15.468 1.00 82.44 80 ASP A N 1
ATOM 645 C CA . ASP A 1 80 ? -18.223 5.774 15.883 1.00 82.44 80 ASP A CA 1
ATOM 646 C C . ASP A 1 80 ? -17.491 5.900 17.220 1.00 82.44 80 ASP A C 1
ATOM 648 O O . ASP A 1 80 ? -17.730 5.139 18.159 1.00 82.44 80 ASP A O 1
ATOM 652 N N . LYS A 1 81 ? -16.608 6.886 17.340 1.00 78.88 81 LYS A N 1
ATOM 653 C CA . LYS A 1 81 ? -15.964 7.204 18.614 1.00 78.88 81 LYS A CA 1
ATOM 654 C C . LYS A 1 81 ? -16.975 7.705 19.654 1.00 78.88 81 LYS A C 1
ATOM 656 O O . LYS A 1 81 ? -16.774 7.472 20.843 1.00 78.88 81 LYS A O 1
ATOM 661 N N . ASN A 1 82 ? -18.031 8.392 19.220 1.00 83.44 82 ASN A N 1
ATOM 662 C CA . ASN A 1 82 ? -19.064 8.965 20.086 1.00 83.44 82 ASN A CA 1
ATOM 663 C C . ASN A 1 82 ? -20.162 7.953 20.451 1.00 83.44 82 ASN A C 1
ATOM 665 O O . ASN A 1 82 ? -20.871 8.155 21.434 1.00 83.44 82 ASN A O 1
ATOM 669 N N . ASN A 1 83 ? -20.287 6.865 19.687 1.00 81.12 83 ASN A N 1
ATOM 670 C CA . ASN A 1 83 ? -21.224 5.774 19.943 1.00 81.12 83 ASN A CA 1
ATOM 671 C C . ASN A 1 83 ? -20.578 4.420 19.604 1.00 81.12 83 ASN A C 1
ATOM 673 O O . ASN A 1 83 ? -20.938 3.749 18.640 1.00 81.12 83 ASN A O 1
ATOM 677 N N . SER A 1 84 ? -19.606 4.009 20.419 1.00 71.94 84 SER A N 1
ATOM 678 C CA . SER A 1 84 ? -18.821 2.785 20.201 1.00 71.94 84 SER A CA 1
ATOM 679 C C . SER A 1 84 ? -19.604 1.482 20.397 1.00 71.94 84 SER A C 1
ATOM 681 O O . SER A 1 84 ? -19.054 0.405 20.179 1.00 71.94 84 SER A O 1
ATOM 683 N N . ASN A 1 85 ? -20.858 1.567 20.846 1.00 76.06 85 ASN A N 1
ATOM 684 C CA . ASN A 1 85 ? -21.742 0.415 21.019 1.00 76.06 85 ASN A CA 1
ATOM 685 C C . ASN A 1 85 ? -22.411 -0.005 19.703 1.00 76.06 85 ASN A C 1
ATOM 687 O O . ASN A 1 85 ? -23.015 -1.074 19.644 1.00 76.06 85 ASN A O 1
ATOM 691 N N . GLU A 1 86 ? -22.308 0.823 18.663 1.00 73.88 86 GLU A N 1
ATOM 692 C CA . GLU A 1 86 ? -22.898 0.579 17.356 1.00 73.88 86 GLU A CA 1
ATOM 693 C C . GLU A 1 86 ? -21.799 0.455 16.295 1.00 73.88 86 GLU A C 1
ATOM 695 O O . GLU A 1 86 ? -20.889 1.283 16.194 1.00 73.88 86 GLU A O 1
ATOM 700 N N . ILE A 1 87 ? -21.862 -0.623 15.511 1.00 79.12 87 ILE A N 1
ATOM 701 C CA . ILE A 1 87 ? -20.914 -0.870 14.427 1.00 79.12 87 ILE A CA 1
ATOM 702 C C . ILE A 1 87 ? -21.406 -0.115 13.195 1.00 79.12 87 ILE A C 1
ATOM 704 O O . ILE A 1 87 ? -22.450 -0.453 12.645 1.00 79.12 87 ILE A O 1
ATOM 708 N N . ILE A 1 88 ? -20.638 0.880 12.739 1.00 81.62 88 ILE A N 1
ATOM 709 C CA . ILE A 1 88 ? -20.957 1.630 11.514 1.00 81.62 88 ILE A CA 1
ATOM 710 C C . ILE A 1 88 ? -20.792 0.723 10.295 1.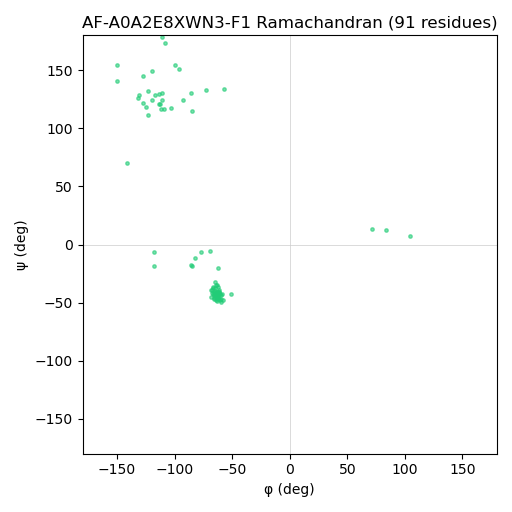00 81.62 88 ILE A C 1
ATOM 712 O O . ILE A 1 88 ? -21.619 0.730 9.386 1.00 81.62 88 ILE A O 1
ATOM 716 N N . ALA A 1 89 ? -19.694 -0.034 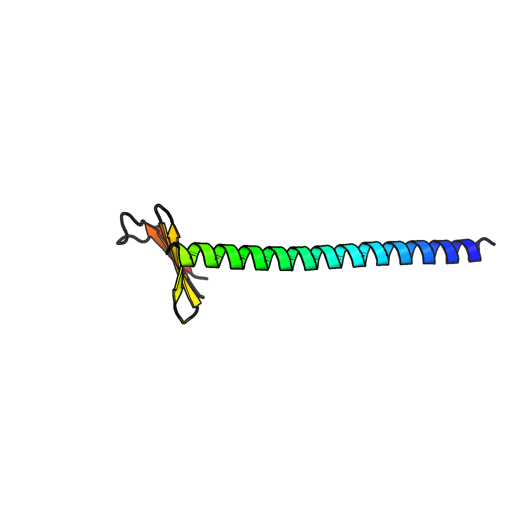10.251 1.00 78.69 89 ALA A N 1
ATOM 717 C CA . ALA A 1 89 ? -19.416 -0.942 9.150 1.00 78.69 89 ALA A CA 1
ATOM 718 C C . ALA A 1 89 ? -18.594 -2.146 9.607 1.00 78.69 89 ALA A C 1
ATOM 720 O O . ALA A 1 89 ? -17.647 -2.017 10.386 1.00 78.69 89 ALA A O 1
ATOM 721 N N . PHE A 1 90 ? -18.946 -3.303 9.056 1.00 84.88 90 PHE A N 1
ATOM 722 C CA . PHE A 1 90 ? -18.217 -4.551 9.200 1.00 84.88 90 PHE A CA 1
ATOM 723 C C . PHE A 1 90 ? -17.952 -5.119 7.808 1.00 84.88 90 PHE A C 1
ATOM 725 O O . PHE A 1 90 ? -18.881 -5.309 7.024 1.00 84.88 90 PHE A O 1
ATOM 732 N N . LEU A 1 91 ? -16.679 -5.321 7.485 1.00 82.75 91 LEU A N 1
ATOM 733 C CA . LEU A 1 91 ? -16.232 -5.789 6.179 1.00 82.75 91 LEU A CA 1
ATOM 734 C C . LEU A 1 91 ? -15.418 -7.060 6.379 1.00 82.75 91 LEU A C 1
ATOM 736 O O . LEU A 1 91 ? -14.314 -6.991 6.914 1.00 82.75 91 LEU A O 1
ATOM 740 N N . GLU A 1 92 ? -15.952 -8.190 5.934 1.00 77.00 92 GLU A N 1
ATOM 741 C CA . GLU A 1 92 ? -15.222 -9.455 5.815 1.00 77.00 92 GLU A CA 1
ATOM 742 C C . GLU A 1 92 ? -14.699 -9.632 4.391 1.00 77.00 92 GLU A C 1
ATOM 744 O O . GLU A 1 92 ? -15.257 -9.085 3.434 1.00 77.00 92 GLU A O 1
ATOM 749 N N . LYS A 1 93 ? -13.586 -10.353 4.273 1.00 63.97 93 LYS A N 1
ATOM 750 C CA . LYS A 1 93 ? -12.889 -10.593 3.010 1.00 63.97 93 LYS A CA 1
ATOM 751 C C . LYS A 1 93 ? -13.277 -11.909 2.353 1.00 63.97 93 LYS A C 1
ATOM 753 O O . LYS A 1 93 ? -13.404 -12.914 3.083 1.00 63.97 93 LYS A O 1
#

Sequence (93 aa):
MYREF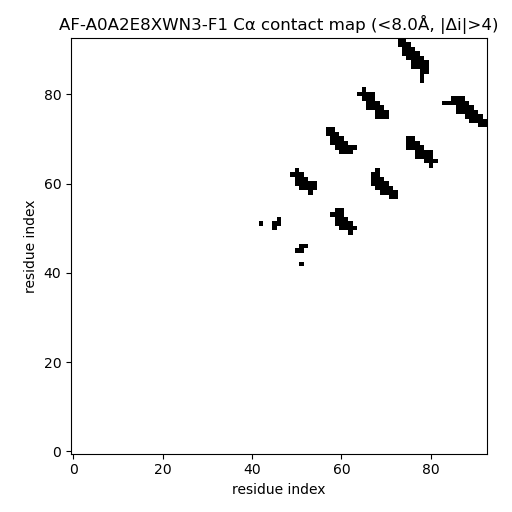IILSSVIVLTLFMTIHNKNKQEIQNSNTRLSIQREVQEDILIKEGNLMKLNGGITFTKNENLIIIKDPYSTIVLDKNNSNEIIAFLEK

Nearest PDB structures (foldseek):
  5i5d-assembly3_C  TM=7.459E-01  e=6.869E-01  Salmonella enterica subsp. enterica serovar Typhimurium str. LT2
  6vc7-assembly2_B  TM=7.400E-01  e=8.188E-01  Salmonella enterica subsp. enterica serovar Typhimurium
  5i5h-assembly1_A  TM=6.437E-01  e=7.723E-01  Escherichia coli K-12
  6xlp-assembly1_A  TM=6.298E-01  e=1.097E+00  Escherichia coli
  8i8h-assembly1_A  TM=4.892E-01  e=2.349E+00  Streptosporangium roseum

Foldseek 3Di:
DVVVVVVVVVVVVVVVVVVVVVVVVVVVVVVVVVVVVVVVVVQVVCVVVVQWDDDPQQWIWGHDPFWTWIDHPFKIWIAGPVGRVDTPDIDGD

Radius of gyration: 25.29 Å; Cα contacts (8 Å, |Δi|>4): 91; chains: 1; bounding box: 50×24×68 Å